Protein AF-A0A098T983-F1 (afdb_monomer_lite)

Secondary structure (DSSP, 8-state):
--EEEEEEEEEEEEPTT-SSEEEEEEEEEEEETTEEEEEES-S---SEEEEEETTTTEEEEEEEEEEETTEEEEEESSPPPHHHHHHHHT-SSTTTTTS---GGGGT-TTT-

Structure (mmCIF, N/CA/C/O backbone):
data_AF-A0A098T983-F1
#
_entry.id   AF-A0A098T983-F1
#
loop_
_atom_site.group_PDB
_atom_site.id
_atom_site.type_symbol
_atom_site.label_atom_id
_atom_site.label_alt_id
_atom_site.label_comp_id
_atom_site.label_asym_id
_atom_site.label_entity_id
_atom_site.label_seq_id
_atom_site.pdbx_PDB_ins_code
_atom_site.Cartn_x
_atom_site.Cartn_y
_atom_site.Cartn_z
_atom_site.occupancy
_atom_site.B_iso_or_equiv
_atom_site.auth_seq_id
_atom_site.auth_comp_id
_atom_site.auth_asym_id
_atom_site.auth_atom_id
_atom_site.pdbx_PDB_model_num
ATOM 1 N N . MET A 1 1 ? 14.104 6.917 0.034 1.00 88.81 1 MET A N 1
ATOM 2 C CA . MET A 1 1 ? 13.624 8.158 -0.644 1.00 88.81 1 MET A CA 1
ATOM 3 C C . MET A 1 1 ? 12.140 7.986 -0.931 1.00 88.81 1 MET A C 1
ATOM 5 O O . MET A 1 1 ? 11.737 6.865 -1.208 1.00 88.81 1 MET A O 1
ATOM 9 N N . ARG A 1 2 ? 11.309 9.031 -0.846 1.00 95.69 2 ARG A N 1
ATOM 10 C CA . ARG A 1 2 ? 9.879 8.908 -1.186 1.00 95.69 2 ARG A CA 1
ATOM 11 C C . ARG A 1 2 ? 9.636 9.140 -2.672 1.00 95.69 2 ARG A C 1
ATOM 13 O O . ARG A 1 2 ? 10.263 10.013 -3.265 1.00 95.69 2 ARG A O 1
ATOM 20 N N . ARG A 1 3 ? 8.751 8.337 -3.259 1.00 97.81 3 ARG A N 1
ATOM 21 C CA . ARG A 1 3 ? 8.385 8.367 -4.678 1.00 97.81 3 ARG A CA 1
ATOM 22 C C . ARG A 1 3 ? 6.874 8.507 -4.778 1.00 97.81 3 ARG A C 1
ATOM 24 O O . ARG A 1 3 ? 6.152 7.711 -4.182 1.00 97.81 3 ARG A O 1
ATOM 31 N N . SER A 1 4 ? 6.412 9.530 -5.491 1.00 97.62 4 SER A N 1
ATOM 32 C CA . SER A 1 4 ? 4.982 9.717 -5.735 1.00 97.62 4 SER A CA 1
ATOM 33 C C . SER A 1 4 ? 4.468 8.616 -6.657 1.00 97.62 4 SER A C 1
ATOM 35 O O . SER A 1 4 ? 5.173 8.196 -7.572 1.00 97.62 4 SER A O 1
ATOM 37 N N . CYS A 1 5 ? 3.258 8.140 -6.393 1.00 96.81 5 CYS A N 1
ATOM 38 C CA . CYS A 1 5 ? 2.596 7.135 -7.207 1.00 96.81 5 CYS A CA 1
ATOM 39 C C . CYS A 1 5 ? 1.078 7.260 -7.071 1.00 96.81 5 CYS A C 1
ATOM 41 O O . CYS A 1 5 ? 0.560 8.039 -6.270 1.00 96.81 5 CYS A O 1
ATOM 43 N N . ASN A 1 6 ? 0.360 6.504 -7.890 1.00 96.88 6 ASN A N 1
ATOM 44 C CA . ASN A 1 6 ? -1.084 6.405 -7.815 1.00 96.88 6 ASN A CA 1
ATOM 45 C C . ASN A 1 6 ? -1.494 4.959 -8.090 1.00 96.88 6 ASN A C 1
ATOM 47 O O . ASN A 1 6 ? -1.827 4.605 -9.219 1.00 96.88 6 ASN A O 1
ATOM 51 N N . VAL A 1 7 ? -1.427 4.135 -7.050 1.00 96.88 7 VAL A N 1
ATOM 52 C CA . VAL A 1 7 ? -1.670 2.694 -7.144 1.00 96.88 7 VAL A CA 1
ATOM 53 C C . VAL A 1 7 ? -2.636 2.272 -6.048 1.00 96.88 7 VAL A C 1
ATOM 55 O O . VAL A 1 7 ? -2.584 2.781 -4.925 1.00 96.88 7 VAL A O 1
ATOM 58 N N . LEU A 1 8 ? -3.537 1.356 -6.379 1.00 97.12 8 LEU A N 1
ATOM 59 C CA . LEU A 1 8 ? -4.435 0.721 -5.433 1.00 97.12 8 LEU A CA 1
ATOM 60 C C . LEU A 1 8 ? -3.808 -0.561 -4.902 1.00 97.12 8 LEU A C 1
ATOM 62 O O . LEU A 1 8 ? -3.219 -1.343 -5.643 1.00 97.12 8 LEU A O 1
ATOM 66 N N . VAL A 1 9 ? -3.981 -0.790 -3.606 1.00 97.06 9 VAL A N 1
ATOM 67 C CA . VAL A 1 9 ? -3.583 -2.039 -2.957 1.00 97.06 9 VAL A CA 1
ATOM 68 C C . VAL A 1 9 ? -4.719 -2.584 -2.115 1.00 97.06 9 VAL A C 1
ATOM 70 O O . VAL A 1 9 ? -5.492 -1.819 -1.527 1.00 97.06 9 VAL A O 1
ATOM 73 N N . HIS A 1 10 ? -4.804 -3.908 -2.019 1.00 96.31 10 HIS A N 1
ATOM 74 C CA . HIS A 1 10 ? -5.672 -4.540 -1.042 1.00 96.31 10 HIS A CA 1
ATOM 75 C C . HIS A 1 10 ? -5.044 -4.472 0.344 1.00 96.31 10 HIS A C 1
ATOM 77 O O . HIS A 1 10 ? -3.832 -4.598 0.506 1.00 96.31 10 HIS A O 1
ATOM 83 N N . VAL A 1 11 ? -5.883 -4.291 1.359 1.00 96.25 11 VAL A N 1
ATOM 84 C CA . VAL A 1 11 ? -5.477 -4.456 2.753 1.00 96.25 11 VAL A CA 1
ATOM 85 C C . VAL A 1 11 ? -6.343 -5.486 3.443 1.00 96.25 11 VAL A C 1
ATOM 87 O O . VAL A 1 11 ? -7.555 -5.519 3.236 1.00 96.25 11 VAL A O 1
ATOM 90 N N . LEU A 1 12 ? -5.704 -6.301 4.273 1.00 95.38 12 LEU A N 1
ATOM 91 C CA . LEU A 1 12 ? -6.309 -7.373 5.046 1.00 95.38 12 LEU A CA 1
ATOM 92 C C . LEU A 1 12 ? -6.142 -7.077 6.528 1.00 95.38 12 LEU A C 1
ATOM 94 O O . LEU A 1 12 ? -5.046 -6.763 7.000 1.00 95.38 12 LEU A O 1
ATOM 98 N N . PHE A 1 13 ? -7.234 -7.184 7.270 1.00 93.88 13 PHE A N 1
ATOM 99 C CA . PHE A 1 13 ? -7.238 -6.927 8.701 1.00 93.88 13 PHE A CA 1
ATOM 100 C C . PHE A 1 13 ? -8.360 -7.680 9.404 1.00 93.88 13 PHE A C 1
ATOM 102 O O . PHE A 1 13 ? -9.361 -8.068 8.806 1.00 93.88 13 PHE A O 1
ATOM 109 N N . THR A 1 14 ? -8.207 -7.871 10.707 1.00 88.50 14 THR A N 1
ATOM 110 C CA . THR A 1 14 ? -9.257 -8.423 11.565 1.00 88.50 14 THR A CA 1
ATOM 111 C C . THR A 1 14 ? -9.929 -7.300 12.337 1.00 88.50 14 THR A C 1
ATOM 113 O O . THR A 1 14 ? -9.248 -6.472 12.943 1.00 88.50 14 THR A O 1
ATOM 116 N N . LEU A 1 15 ? -11.258 -7.298 12.371 1.00 83.69 15 LEU A N 1
ATOM 117 C CA . LEU A 1 15 ? -12.020 -6.413 13.247 1.00 83.69 15 LEU A CA 1
ATOM 118 C C . LEU A 1 15 ? -12.263 -7.103 14.593 1.00 83.69 15 LEU A C 1
ATOM 120 O O . LEU A 1 15 ? -12.509 -8.309 14.658 1.00 83.69 15 LEU A O 1
ATOM 124 N N . LYS A 1 16 ? -12.189 -6.342 15.690 1.00 76.81 16 LYS A N 1
ATOM 125 C CA . LYS A 1 16 ? -12.400 -6.882 17.040 1.00 76.81 16 LYS A CA 1
ATOM 126 C C . LYS A 1 16 ? -13.784 -7.536 17.129 1.00 76.81 16 LYS A C 1
ATOM 128 O O . LYS A 1 16 ? -14.790 -6.894 16.857 1.00 76.81 16 LYS A O 1
ATOM 133 N N . GLY A 1 17 ? -13.824 -8.806 17.532 1.00 74.44 17 GLY A N 1
ATOM 134 C CA . GLY A 1 17 ? -15.070 -9.571 17.662 1.00 74.44 17 GLY A CA 1
ATOM 135 C C . GLY A 1 17 ? -15.575 -10.220 16.368 1.00 74.44 17 GLY A C 1
ATOM 136 O O . GLY A 1 17 ? -16.567 -10.942 16.416 1.00 74.44 17 GLY A O 1
ATOM 137 N N . VAL A 1 18 ? -14.886 -10.035 15.236 1.00 73.81 18 VAL A N 1
ATOM 138 C CA . VAL A 1 18 ? -15.201 -10.691 13.959 1.00 73.81 18 VAL A CA 1
ATOM 139 C C . VAL A 1 18 ? -14.206 -11.830 13.725 1.00 73.81 18 VAL A C 1
ATOM 141 O O . VAL A 1 18 ? -12.997 -11.627 13.763 1.00 73.81 18 VAL A O 1
ATOM 144 N N . ARG A 1 19 ? -14.706 -13.051 13.489 1.00 71.69 19 ARG A N 1
ATOM 145 C CA . ARG A 1 19 ? -13.867 -14.242 13.222 1.00 71.69 19 ARG A CA 1
ATOM 146 C C . ARG A 1 19 ? -13.322 -14.318 11.788 1.00 71.69 19 ARG A C 1
ATOM 148 O O . ARG A 1 19 ? -12.584 -15.243 11.474 1.00 71.69 19 ARG A O 1
ATOM 155 N N . GLN A 1 20 ? -13.703 -13.383 10.923 1.00 81.56 20 GLN A N 1
ATOM 156 C CA . GLN A 1 20 ? -13.338 -13.352 9.508 1.00 81.56 20 GLN A CA 1
ATOM 157 C C . GLN A 1 20 ? -12.347 -12.224 9.211 1.00 81.56 20 GLN A C 1
ATOM 159 O O . GLN A 1 20 ? -12.397 -11.153 9.823 1.00 81.56 20 GLN A O 1
ATOM 164 N N . VAL A 1 21 ? -11.465 -12.470 8.242 1.00 86.69 21 VAL A N 1
ATOM 165 C CA . VAL A 1 21 ? -10.582 -11.446 7.678 1.00 86.69 21 VAL A CA 1
ATOM 166 C C . VAL A 1 21 ? -11.433 -10.486 6.853 1.00 86.69 21 VAL A C 1
ATOM 168 O O . VAL A 1 21 ? -12.197 -10.899 5.985 1.00 86.69 21 VAL A O 1
ATOM 171 N N . SER A 1 22 ? -11.323 -9.199 7.160 1.00 91.81 22 SER A N 1
ATOM 172 C CA . SER A 1 22 ? -11.912 -8.117 6.380 1.00 91.81 22 SER A CA 1
ATOM 173 C C . SER A 1 22 ? -10.912 -7.612 5.350 1.00 91.81 22 SER A C 1
ATOM 175 O O . SER A 1 22 ? -9.707 -7.585 5.606 1.00 91.81 22 SER A O 1
ATOM 177 N N . GLN A 1 23 ? -11.434 -7.168 4.208 1.00 92.56 23 GLN A N 1
ATOM 178 C CA . GLN A 1 23 ? -10.648 -6.591 3.124 1.00 92.56 23 GLN A CA 1
ATOM 179 C C . GLN A 1 23 ? -11.117 -5.170 2.804 1.00 92.56 23 GLN A C 1
ATOM 181 O O . GLN A 1 23 ? -12.309 -4.852 2.861 1.00 92.56 23 GLN A O 1
ATOM 186 N N . ALA A 1 24 ? -10.167 -4.306 2.463 1.00 94.19 24 ALA A N 1
ATOM 187 C CA . ALA A 1 24 ? -10.420 -2.980 1.913 1.00 94.19 24 ALA A CA 1
ATOM 188 C C . ALA A 1 24 ? -9.411 -2.658 0.804 1.00 94.19 24 ALA A C 1
ATOM 190 O O . ALA A 1 24 ? -8.541 -3.471 0.484 1.00 94.19 24 ALA A O 1
ATOM 191 N N . GLN A 1 25 ? -9.534 -1.469 0.221 1.00 95.69 25 GLN A N 1
ATOM 192 C CA . GLN A 1 25 ? -8.551 -0.915 -0.702 1.00 95.69 25 GLN A CA 1
ATOM 193 C C . GLN A 1 25 ? -8.000 0.396 -0.153 1.00 95.69 25 GLN A C 1
ATOM 195 O O . GLN A 1 25 ? -8.742 1.203 0.413 1.00 95.69 25 GLN A O 1
ATOM 200 N N . LEU A 1 26 ? -6.702 0.597 -0.352 1.00 97.31 26 LEU A N 1
ATOM 201 C CA . LEU A 1 26 ? -6.018 1.861 -0.118 1.00 97.31 26 LEU A CA 1
ATOM 202 C C . LEU A 1 26 ? -5.523 2.424 -1.444 1.00 97.31 26 LEU A C 1
ATOM 204 O O . LEU A 1 26 ? -4.990 1.681 -2.267 1.00 97.31 26 LEU A O 1
ATOM 208 N N . ARG A 1 27 ? -5.641 3.741 -1.618 1.00 97.69 27 ARG A N 1
ATOM 209 C CA . ARG A 1 27 ? -5.007 4.472 -2.718 1.00 97.69 27 ARG A CA 1
ATOM 210 C C . ARG A 1 27 ? -3.702 5.070 -2.230 1.00 97.69 27 ARG A C 1
ATOM 212 O O . ARG A 1 27 ? -3.716 6.002 -1.431 1.00 97.69 27 ARG A O 1
ATOM 219 N N . VAL A 1 28 ? -2.586 4.532 -2.701 1.00 98.12 28 VAL A N 1
ATOM 220 C CA . VAL A 1 28 ? -1.244 4.983 -2.333 1.00 98.12 28 VAL A CA 1
ATOM 221 C C . VAL A 1 28 ? -0.907 6.257 -3.105 1.00 98.12 28 VAL A C 1
ATOM 223 O O . VAL A 1 28 ? -1.111 6.322 -4.315 1.00 98.12 28 VAL A O 1
ATOM 226 N N . LEU A 1 29 ? -0.435 7.274 -2.383 1.00 97.75 29 LEU A N 1
ATOM 227 C CA . LEU A 1 29 ? -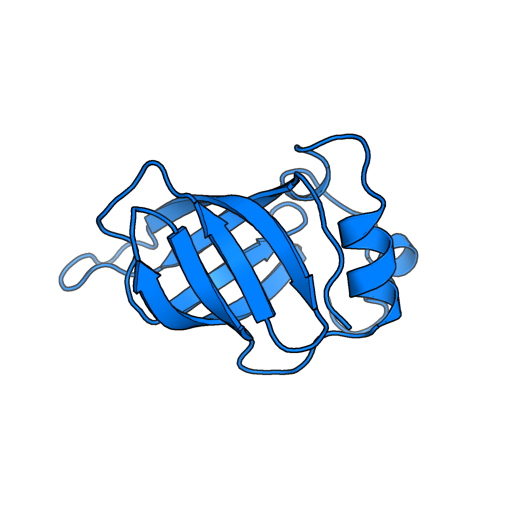0.069 8.597 -2.904 1.00 97.75 29 LEU A CA 1
ATOM 228 C C . LEU A 1 29 ? 1.448 8.738 -3.076 1.00 97.75 29 LEU A C 1
ATOM 230 O O . LEU A 1 29 ? 1.944 9.362 -4.017 1.00 97.75 29 LEU A O 1
ATOM 234 N N . ASP A 1 30 ? 2.194 8.152 -2.143 1.00 97.94 30 ASP A N 1
ATOM 235 C CA . ASP A 1 30 ? 3.639 8.028 -2.214 1.00 97.94 30 ASP A CA 1
ATOM 236 C C . ASP A 1 30 ? 4.121 6.832 -1.392 1.00 97.94 30 ASP A C 1
ATOM 238 O O . ASP A 1 30 ? 3.448 6.384 -0.458 1.00 97.94 30 ASP A O 1
ATOM 242 N N . ILE A 1 31 ? 5.288 6.312 -1.763 1.00 98.50 31 ILE A N 1
ATOM 243 C CA . ILE A 1 31 ? 5.887 5.130 -1.156 1.00 98.50 31 ILE A CA 1
ATOM 244 C C . ILE A 1 31 ? 7.406 5.289 -1.001 1.00 98.50 31 ILE A C 1
ATOM 246 O O . ILE A 1 31 ? 8.080 5.999 -1.752 1.00 98.50 31 ILE A O 1
ATOM 250 N N . SER A 1 32 ? 7.952 4.616 0.004 1.00 98.50 32 SER A N 1
ATOM 251 C CA . SER A 1 32 ? 9.377 4.480 0.295 1.00 98.50 32 SER A CA 1
ATOM 252 C C . SER A 1 32 ? 9.674 3.079 0.816 1.00 98.50 32 SER A C 1
ATOM 254 O O . SER A 1 32 ? 8.765 2.301 1.084 1.00 98.50 32 SER A O 1
ATOM 256 N N . GLU A 1 33 ? 10.948 2.779 1.022 1.00 98.12 33 GLU A N 1
ATOM 257 C CA . GLU A 1 33 ? 11.416 1.502 1.558 1.00 98.12 33 GLU A CA 1
ATOM 258 C C . GLU A 1 33 ? 10.838 1.197 2.954 1.00 98.12 33 GLU A C 1
ATOM 260 O O . GLU A 1 33 ? 10.615 0.037 3.281 1.00 98.12 33 GLU A O 1
ATOM 265 N N . SER A 1 34 ? 10.521 2.214 3.761 1.00 98.19 34 SER A N 1
ATOM 266 C CA . SER A 1 34 ? 10.039 2.048 5.139 1.00 98.19 34 SER A CA 1
ATOM 267 C C . SER A 1 34 ? 8.535 2.262 5.326 1.00 98.19 34 SER A C 1
ATOM 269 O O . SER A 1 34 ? 8.021 2.051 6.427 1.00 98.19 34 SER A O 1
ATOM 271 N N . GLY A 1 35 ? 7.800 2.683 4.295 1.00 98.25 35 GLY A N 1
ATOM 272 C CA . GLY A 1 35 ? 6.373 2.965 4.431 1.00 98.25 35 GLY A CA 1
ATOM 273 C C . GLY A 1 35 ? 5.771 3.770 3.289 1.00 98.25 35 GLY A C 1
ATOM 274 O O . GLY A 1 35 ? 6.433 4.053 2.289 1.00 98.25 35 GLY A O 1
ATOM 275 N N . LEU A 1 36 ? 4.515 4.178 3.468 1.00 98.44 36 LEU A N 1
ATOM 276 C CA . LEU A 1 36 ? 3.718 4.873 2.458 1.00 98.44 36 LEU A CA 1
ATOM 277 C C . LEU A 1 36 ? 2.766 5.919 3.051 1.00 98.44 36 LEU A C 1
ATOM 279 O O . LEU A 1 36 ? 2.524 5.953 4.261 1.00 98.44 36 LEU A O 1
ATOM 283 N N . MET A 1 37 ? 2.212 6.767 2.188 1.00 98.25 37 MET A N 1
ATOM 284 C CA . MET A 1 37 ? 0.999 7.540 2.467 1.00 98.25 37 MET A CA 1
ATOM 285 C C . MET A 1 37 ? -0.132 7.067 1.566 1.00 98.25 37 MET A C 1
ATOM 287 O O . MET A 1 37 ? 0.068 6.868 0.368 1.00 98.25 37 MET A O 1
ATOM 291 N N . ALA A 1 38 ? -1.322 6.902 2.135 1.00 98.12 38 ALA A N 1
ATOM 292 C CA . ALA A 1 38 ? -2.489 6.457 1.388 1.00 98.12 38 ALA A CA 1
ATOM 293 C C . ALA A 1 38 ? -3.785 7.091 1.884 1.00 98.12 38 ALA A C 1
ATOM 295 O O . ALA A 1 38 ? -3.883 7.520 3.029 1.00 98.12 38 ALA A O 1
ATOM 296 N N . THR A 1 39 ? -4.804 7.088 1.035 1.00 97.50 39 THR A N 1
ATOM 297 C CA . THR A 1 39 ? -6.184 7.391 1.420 1.00 97.50 39 THR A CA 1
ATOM 298 C C . THR A 1 39 ? -7.042 6.133 1.379 1.00 97.50 39 THR A C 1
ATOM 300 O O . THR A 1 39 ? -6.718 5.146 0.713 1.00 97.50 39 THR A O 1
ATOM 303 N N . SER A 1 40 ? -8.147 6.168 2.119 1.00 94.31 40 SER A N 1
ATOM 304 C CA . SER A 1 40 ? -9.120 5.083 2.205 1.00 94.31 40 SER A CA 1
ATOM 305 C C . SER A 1 40 ? -10.533 5.644 2.133 1.00 94.31 40 SER A C 1
ATOM 307 O O . SER A 1 40 ? -10.819 6.681 2.727 1.00 94.31 40 SER A O 1
ATOM 309 N N . HIS A 1 41 ? -11.438 4.917 1.479 1.00 90.19 41 HIS A N 1
ATOM 310 C CA . HIS A 1 41 ? -12.879 5.170 1.594 1.00 90.19 41 HIS A CA 1
ATOM 311 C C . HIS A 1 41 ? -13.474 4.605 2.892 1.00 90.19 41 HIS A C 1
ATOM 313 O O . HIS A 1 41 ? -14.536 5.039 3.330 1.00 90.19 41 HIS A O 1
ATOM 319 N N . ARG A 1 42 ? -12.795 3.637 3.513 1.00 89.56 42 ARG A N 1
ATOM 320 C CA . ARG A 1 42 ? -13.184 3.026 4.786 1.00 89.56 42 ARG A CA 1
ATOM 321 C C . ARG A 1 42 ? -12.488 3.714 5.954 1.00 89.56 42 ARG A C 1
ATOM 323 O O . ARG A 1 42 ? -11.261 3.820 5.964 1.00 89.56 42 ARG A O 1
ATOM 330 N N . SER A 1 43 ? -13.268 4.130 6.948 1.00 86.19 43 SER A N 1
ATOM 331 C CA . SER A 1 43 ? -12.785 4.762 8.182 1.00 86.19 43 SER A CA 1
ATOM 332 C C . SER A 1 43 ? -12.437 3.764 9.290 1.00 86.19 43 SER A C 1
ATOM 334 O O . SER A 1 43 ? -11.814 4.142 10.276 1.00 86.19 43 SER A O 1
ATOM 336 N N . ASP A 1 44 ? -12.809 2.494 9.130 1.00 89.38 44 ASP A N 1
ATOM 337 C CA . ASP A 1 44 ? -12.658 1.437 10.133 1.00 89.38 44 ASP A CA 1
ATOM 338 C C . ASP A 1 44 ? -11.380 0.598 9.962 1.00 89.38 44 ASP A C 1
ATOM 340 O O . ASP A 1 44 ? -11.250 -0.466 10.567 1.00 89.38 44 ASP A O 1
ATOM 344 N N . ILE A 1 45 ? -10.422 1.071 9.156 1.00 92.44 45 ILE A N 1
ATOM 345 C CA . ILE A 1 45 ? -9.127 0.402 8.995 1.00 92.44 45 ILE A CA 1
ATOM 346 C C . ILE A 1 45 ? -8.328 0.520 10.306 1.00 92.44 45 ILE A C 1
ATOM 348 O O . ILE A 1 45 ? -8.011 1.641 10.735 1.00 92.44 45 ILE A O 1
ATOM 352 N N . PRO A 1 46 ? -7.968 -0.613 10.938 1.00 93.94 46 PRO A N 1
ATOM 353 C CA . PRO A 1 46 ? -7.251 -0.614 12.205 1.00 93.94 46 PRO A CA 1
ATOM 354 C C . PRO A 1 46 ? -5.810 -0.118 12.054 1.00 93.94 46 PRO A C 1
ATOM 356 O O . PRO A 1 46 ? -5.287 0.041 10.954 1.00 93.94 46 PRO A O 1
ATOM 359 N N . ASP A 1 47 ? -5.146 0.106 13.186 1.00 95.38 47 ASP A N 1
ATOM 360 C CA . ASP A 1 47 ? -3.748 0.557 13.216 1.00 95.38 47 ASP A CA 1
ATOM 361 C C . ASP A 1 47 ? -2.778 -0.477 12.651 1.00 95.38 47 ASP A C 1
ATOM 363 O O . ASP A 1 47 ? -1.729 -0.102 12.144 1.00 95.38 47 ASP A O 1
ATOM 367 N N . HIS A 1 48 ? -3.122 -1.762 12.705 1.00 96.00 48 HIS A N 1
ATOM 368 C CA . HIS A 1 48 ? -2.294 -2.852 12.205 1.00 96.00 48 HIS A CA 1
ATOM 369 C C . HIS A 1 48 ? -3.053 -3.648 11.151 1.00 96.00 48 HIS A C 1
ATOM 371 O O . HIS A 1 48 ? -4.162 -4.121 11.400 1.00 96.00 48 HIS A O 1
ATOM 377 N N . PHE A 1 49 ? -2.441 -3.808 9.984 1.00 96.81 49 PHE A N 1
ATOM 378 C CA . PHE A 1 49 ? -3.008 -4.541 8.857 1.00 96.81 49 PHE A CA 1
ATOM 379 C C . PHE A 1 49 ? -1.894 -5.081 7.960 1.00 96.81 49 PHE A C 1
ATOM 381 O O . PHE A 1 49 ? -0.725 -4.718 8.107 1.00 96.81 49 PHE A O 1
ATOM 388 N N . PHE A 1 50 ? -2.262 -5.935 7.013 1.00 97.44 50 PHE A N 1
ATOM 389 C CA . PHE A 1 50 ? -1.382 -6.353 5.930 1.00 97.44 50 PHE A CA 1
ATOM 390 C C . PHE A 1 50 ? -1.794 -5.659 4.643 1.00 97.44 50 PHE A C 1
ATOM 392 O O . PHE A 1 50 ? -2.981 -5.600 4.340 1.00 97.44 50 PHE A O 1
ATOM 399 N N . ILE A 1 51 ? -0.833 -5.157 3.877 1.00 97.31 51 ILE A N 1
ATOM 400 C CA . ILE A 1 51 ? -1.049 -4.893 2.453 1.00 97.31 51 ILE A CA 1
ATOM 401 C C . ILE A 1 51 ? -0.891 -6.226 1.729 1.00 97.31 51 ILE A C 1
ATOM 403 O O . ILE A 1 51 ? 0.076 -6.935 1.987 1.00 97.31 51 ILE A O 1
ATOM 407 N N . SER A 1 52 ? -1.837 -6.552 0.856 1.00 95.31 52 SER A N 1
ATOM 408 C CA . SER A 1 52 ? -1.844 -7.751 0.023 1.00 95.31 52 SER A CA 1
ATOM 409 C C . SER A 1 52 ? -1.674 -7.343 -1.435 1.00 95.31 52 SER A C 1
ATOM 411 O O . SER A 1 52 ? -2.394 -6.469 -1.923 1.00 95.31 52 SER A O 1
ATOM 413 N N . ILE A 1 53 ? -0.713 -7.964 -2.107 1.00 93.44 53 ILE A N 1
ATOM 414 C CA . ILE A 1 53 ? -0.337 -7.703 -3.497 1.00 93.44 53 ILE A CA 1
ATOM 415 C C . ILE A 1 53 ? -0.428 -9.012 -4.270 1.00 93.44 53 ILE A C 1
ATOM 417 O O . ILE A 1 53 ? -0.102 -10.068 -3.720 1.00 93.44 53 ILE A O 1
ATOM 421 N N . GLY A 1 54 ? -0.803 -8.939 -5.547 1.00 89.12 54 GLY A N 1
ATOM 422 C CA . GLY A 1 54 ? -0.645 -10.085 -6.428 1.00 89.12 54 GLY A CA 1
ATOM 423 C C . GLY A 1 54 ? -1.711 -11.147 -6.246 1.00 89.12 54 GLY A C 1
ATOM 424 O O . GLY A 1 54 ? -1.350 -12.310 -6.218 1.00 89.12 54 GLY A O 1
ATOM 425 N N . ASP A 1 55 ? -2.966 -10.788 -5.971 1.00 88.00 55 ASP A N 1
ATOM 426 C CA . ASP A 1 55 ? -3.978 -11.763 -5.529 1.00 88.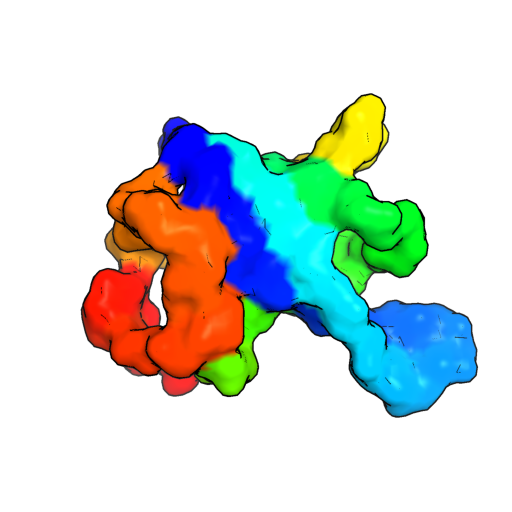00 55 ASP A CA 1
ATOM 427 C C . ASP A 1 55 ? -3.458 -12.681 -4.395 1.00 88.00 55 ASP A C 1
ATOM 429 O O . ASP A 1 55 ? -3.382 -13.902 -4.502 1.00 88.00 55 ASP A O 1
ATOM 433 N N . HIS A 1 56 ? -3.012 -12.060 -3.297 1.00 88.75 56 HIS A N 1
ATOM 434 C CA . HIS A 1 56 ? -2.469 -12.730 -2.102 1.00 88.75 56 HIS A CA 1
ATOM 435 C C . HIS A 1 56 ? -1.086 -13.393 -2.246 1.00 88.75 56 HIS A C 1
ATOM 437 O O . HIS A 1 56 ? -0.636 -14.052 -1.307 1.00 88.75 56 HIS A O 1
ATOM 443 N N . GLN A 1 57 ? -0.363 -13.173 -3.347 1.00 89.75 57 GLN A N 1
ATOM 444 C CA . GLN A 1 57 ? 1.011 -13.665 -3.521 1.00 89.75 57 GLN A CA 1
ATOM 445 C C . GLN A 1 57 ? 2.029 -13.025 -2.568 1.00 89.75 57 GLN A C 1
ATOM 447 O O . GLN A 1 57 ? 3.039 -13.646 -2.250 1.00 89.75 57 GLN A O 1
ATOM 452 N N . TYR A 1 58 ? 1.807 -11.786 -2.119 1.00 93.00 58 TYR A N 1
ATOM 453 C CA . TYR A 1 58 ? 2.750 -11.104 -1.234 1.00 93.00 58 TYR A CA 1
ATOM 454 C C . TYR A 1 58 ? 2.055 -10.237 -0.187 1.00 93.00 58 TYR A C 1
ATOM 456 O O . TYR A 1 58 ? 1.141 -9.471 -0.499 1.00 93.00 58 TYR A O 1
ATOM 464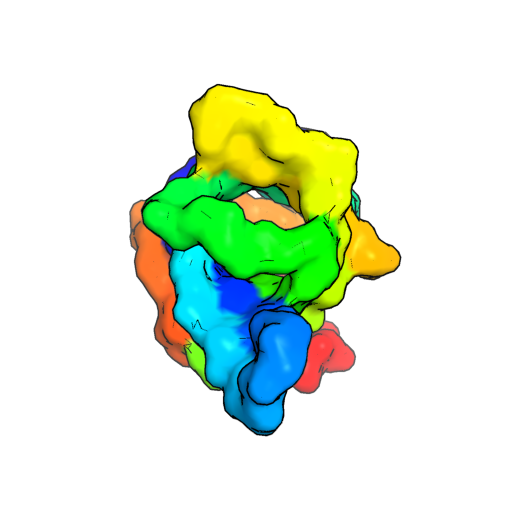 N N . HIS A 1 59 ? 2.522 -10.331 1.063 1.00 95.19 59 HIS A N 1
ATOM 465 C CA . HIS A 1 59 ? 1.941 -9.623 2.201 1.00 95.19 59 HIS A CA 1
ATOM 466 C C . HIS A 1 59 ? 2.973 -8.761 2.927 1.00 95.19 59 HIS A C 1
ATOM 468 O O . HIS A 1 59 ? 4.005 -9.249 3.389 1.00 95.19 59 HIS A O 1
ATOM 474 N N . ILE A 1 60 ? 2.651 -7.482 3.116 1.00 97.19 60 ILE A N 1
ATOM 475 C CA . ILE A 1 60 ? 3.494 -6.524 3.837 1.00 97.19 60 ILE A CA 1
ATOM 476 C C . ILE A 1 60 ? 2.808 -6.156 5.146 1.00 97.19 60 ILE A C 1
ATOM 478 O O . ILE A 1 60 ? 1.746 -5.532 5.154 1.00 97.19 60 ILE A O 1
ATOM 482 N N . GLY A 1 61 ? 3.426 -6.519 6.270 1.00 97.88 61 GLY A N 1
ATOM 483 C CA . GLY A 1 61 ? 2.963 -6.092 7.589 1.00 97.88 61 GLY A CA 1
ATOM 484 C C . GLY A 1 61 ? 3.102 -4.580 7.747 1.00 97.88 61 GLY A C 1
ATOM 485 O O . GLY A 1 61 ? 4.181 -4.029 7.517 1.00 97.88 61 GLY A O 1
ATOM 486 N N . CYS A 1 62 ? 2.026 -3.919 8.164 1.00 98.38 62 CYS A N 1
ATOM 487 C CA . CYS A 1 62 ? 1.933 -2.467 8.236 1.00 98.38 62 CYS A CA 1
ATOM 488 C C . CYS A 1 62 ? 1.423 -1.987 9.598 1.00 98.38 62 CYS A C 1
ATOM 490 O O . CYS A 1 62 ? 0.640 -2.661 10.272 1.00 98.38 62 CYS A O 1
ATOM 492 N N . ALA A 1 63 ? 1.851 -0.784 9.980 1.00 98.12 63 ALA A N 1
ATOM 493 C CA . ALA A 1 63 ? 1.320 -0.050 11.118 1.00 98.12 63 ALA A CA 1
ATOM 494 C C . ALA A 1 63 ? 1.024 1.406 10.732 1.00 98.12 63 ALA A C 1
ATOM 496 O O . ALA A 1 63 ? 1.891 2.090 10.183 1.00 98.12 63 ALA A O 1
ATOM 497 N N . VAL A 1 64 ? -0.171 1.900 11.045 1.00 97.69 64 VAL A N 1
ATOM 498 C CA . VAL A 1 64 ? -0.498 3.324 10.950 1.00 97.69 64 VAL A CA 1
ATOM 499 C C . VAL A 1 64 ? 0.235 4.062 12.063 1.00 97.69 64 VAL A C 1
ATOM 501 O O . VAL A 1 64 ? 0.105 3.719 13.234 1.00 97.69 64 VAL A O 1
ATOM 504 N N . VAL A 1 65 ? 1.010 5.078 11.695 1.00 97.81 65 VAL A N 1
ATOM 505 C CA . VAL A 1 65 ? 1.752 5.923 12.645 1.00 97.81 65 VAL A CA 1
ATOM 506 C C . VAL A 1 65 ? 1.120 7.300 12.814 1.00 97.81 65 VAL A C 1
ATOM 508 O O . VAL A 1 65 ? 1.343 7.955 13.827 1.00 97.81 65 VAL A O 1
ATOM 511 N N . HIS A 1 66 ? 0.323 7.741 11.839 1.00 96.81 66 HIS A N 1
ATOM 512 C CA . HIS A 1 66 ? -0.390 9.011 11.896 1.00 96.81 66 HIS A CA 1
ATOM 513 C C . HIS A 1 66 ? -1.623 8.993 10.982 1.00 96.81 66 HIS A C 1
ATOM 515 O O . HIS A 1 66 ? -1.618 8.331 9.940 1.00 96.81 66 HIS A O 1
ATOM 521 N N . ARG A 1 67 ? -2.675 9.720 11.373 1.00 95.56 67 ARG A N 1
ATOM 522 C CA . ARG A 1 67 ? -3.880 9.951 10.566 1.00 95.56 67 ARG A CA 1
ATOM 523 C C . ARG A 1 67 ? -4.206 11.434 10.581 1.00 95.56 67 ARG A C 1
ATOM 525 O O . ARG A 1 67 ? -4.428 11.988 11.653 1.00 95.56 67 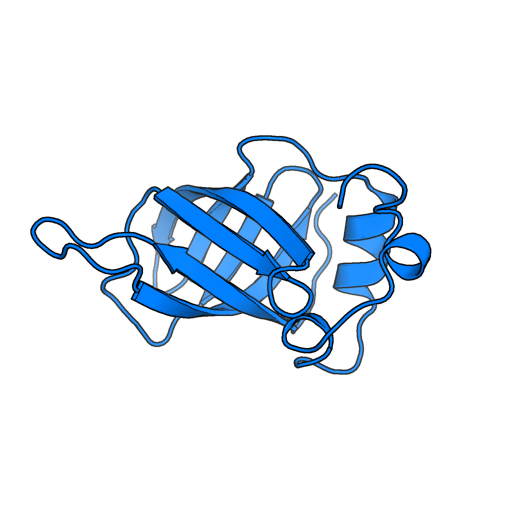ARG A O 1
ATOM 532 N N . GLU A 1 68 ? -4.290 12.039 9.407 1.00 93.31 68 GLU A N 1
ATOM 533 C CA . GLU A 1 68 ? -4.615 13.457 9.269 1.00 93.31 68 GLU A CA 1
ATOM 534 C C . GLU A 1 68 ? -5.421 13.680 7.990 1.00 93.31 68 GLU A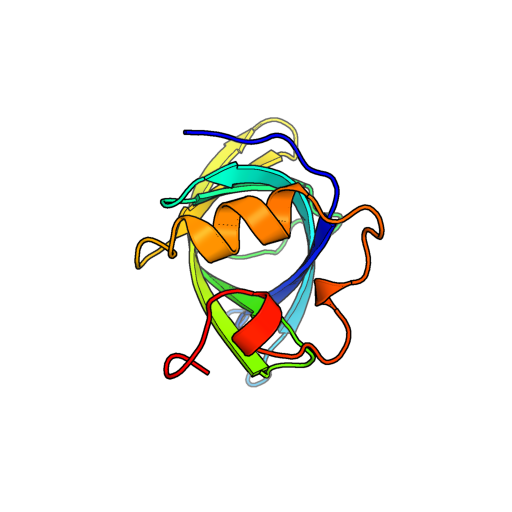 C 1
ATOM 536 O O . GLU A 1 68 ? -5.051 13.186 6.930 1.00 93.31 68 GLU A O 1
ATOM 541 N N . ASN A 1 69 ? -6.544 14.400 8.083 1.00 90.31 69 ASN A N 1
ATOM 542 C CA . ASN A 1 69 ? -7.356 14.814 6.928 1.00 90.31 69 ASN A CA 1
ATOM 543 C C . ASN A 1 69 ? -7.715 13.676 5.942 1.00 90.31 69 ASN A C 1
ATOM 545 O O . ASN A 1 69 ? -7.734 13.871 4.730 1.00 90.31 69 ASN A O 1
ATOM 549 N N . GLY A 1 70 ? -7.987 12.469 6.455 1.00 89.81 70 GLY A N 1
ATOM 550 C CA . GLY A 1 70 ? -8.315 11.292 5.634 1.00 89.81 70 GLY A CA 1
ATOM 551 C C . GLY A 1 70 ? -7.108 10.592 4.993 1.00 89.81 70 GLY A C 1
ATOM 552 O O . GLY A 1 70 ? -7.284 9.617 4.261 1.00 89.81 70 GLY A O 1
ATOM 553 N N . VAL A 1 71 ? -5.892 11.052 5.290 1.00 96.56 71 VAL A N 1
ATOM 554 C CA . VAL A 1 71 ? -4.630 10.446 4.866 1.00 96.56 71 VAL A CA 1
ATOM 555 C C . VAL A 1 71 ? -4.056 9.594 5.995 1.00 96.56 71 VAL A C 1
ATOM 557 O O . VAL A 1 71 ? -3.965 10.011 7.152 1.00 96.56 71 VAL A O 1
ATOM 560 N N . LEU A 1 72 ? -3.662 8.375 5.645 1.00 97.81 72 LEU A N 1
ATOM 561 C CA . LEU A 1 72 ? -2.982 7.418 6.502 1.00 97.81 72 LEU A CA 1
ATOM 562 C C . LEU A 1 72 ? -1.482 7.482 6.224 1.00 97.81 72 LEU A C 1
ATOM 564 O O . LEU A 1 72 ? -1.045 7.242 5.097 1.00 97.81 72 LEU A O 1
ATOM 568 N N . HIS A 1 73 ? -0.691 7.742 7.260 1.00 97.94 73 HIS A N 1
ATOM 569 C CA . HIS A 1 73 ? 0.753 7.551 7.223 1.00 97.94 73 HIS A CA 1
ATOM 570 C C . HIS A 1 73 ? 1.056 6.168 7.778 1.00 97.94 73 HIS A C 1
ATOM 572 O O . HIS A 1 73 ? 0.766 5.869 8.940 1.00 97.94 73 HIS A O 1
ATOM 578 N N . VAL A 1 74 ? 1.635 5.321 6.939 1.00 98.38 74 VAL A N 1
ATOM 579 C CA . VAL A 1 74 ? 1.828 3.902 7.218 1.00 98.38 74 VAL A CA 1
ATOM 580 C C . VAL A 1 74 ? 3.315 3.597 7.212 1.00 98.38 74 VAL A C 1
ATOM 582 O O . VAL A 1 74 ? 4.038 4.004 6.305 1.00 98.38 74 VAL A O 1
ATOM 585 N N . ARG A 1 75 ? 3.769 2.850 8.214 1.00 98.44 75 ARG A N 1
ATOM 586 C CA . ARG A 1 75 ? 5.114 2.288 8.291 1.00 98.44 75 ARG A CA 1
ATOM 587 C C . ARG A 1 75 ? 5.051 0.788 8.036 1.00 98.44 75 ARG A C 1
ATOM 589 O O . ARG A 1 75 ? 4.187 0.103 8.586 1.00 98.44 75 ARG A O 1
ATOM 596 N N . PHE A 1 76 ? 5.985 0.273 7.251 1.00 98.44 76 PHE A N 1
ATOM 597 C CA . PHE A 1 76 ? 6.175 -1.161 7.084 1.00 98.44 76 PHE A CA 1
ATOM 598 C C . PHE A 1 76 ? 6.904 -1.735 8.298 1.00 98.44 76 PHE A C 1
ATOM 600 O O . PHE A 1 76 ? 7.843 -1.138 8.820 1.00 98.44 76 PHE A O 1
ATOM 607 N N . ILE A 1 77 ? 6.475 -2.907 8.759 1.00 97.75 77 ILE A N 1
ATOM 608 C CA . ILE A 1 77 ? 7.131 -3.609 9.871 1.00 97.75 77 ILE A CA 1
ATOM 609 C C . ILE A 1 77 ? 8.543 -4.055 9.471 1.00 97.75 77 ILE A C 1
ATOM 611 O O . ILE A 1 77 ? 9.447 -4.069 10.304 1.00 97.75 77 ILE A O 1
ATOM 615 N N . ARG A 1 78 ? 8.736 -4.394 8.192 1.00 96.25 78 ARG A N 1
ATOM 616 C CA . ARG A 1 78 ? 10.042 -4.650 7.583 1.00 96.25 78 ARG A CA 1
ATOM 617 C C . ARG A 1 78 ? 10.215 -3.749 6.375 1.00 96.25 78 ARG A C 1
ATOM 619 O O . ARG A 1 78 ? 9.278 -3.613 5.586 1.00 96.25 78 ARG A O 1
ATOM 626 N N . GLU A 1 79 ? 11.403 -3.173 6.234 1.00 96.44 79 GLU A N 1
ATOM 627 C CA . GLU A 1 79 ? 11.736 -2.407 5.037 1.00 96.44 79 GLU A CA 1
ATOM 628 C C . GLU A 1 79 ? 11.614 -3.280 3.789 1.00 96.44 79 GLU A C 1
ATOM 630 O O . GLU A 1 79 ? 11.899 -4.479 3.811 1.00 96.44 79 GLU A O 1
ATOM 635 N N . GLN A 1 80 ? 11.143 -2.663 2.714 1.00 96.31 80 GLN A N 1
ATOM 636 C CA . GLN A 1 80 ? 10.910 -3.309 1.436 1.00 96.31 80 GLN A CA 1
ATOM 637 C C . GLN A 1 80 ? 12.080 -3.039 0.485 1.00 96.31 80 GLN A C 1
ATOM 639 O O . GLN A 1 80 ? 12.659 -1.948 0.529 1.00 96.31 80 GLN A O 1
ATOM 644 N N . PRO A 1 81 ? 12.424 -3.991 -0.402 1.00 94.88 81 PRO A N 1
ATOM 645 C CA . PRO A 1 81 ? 13.531 -3.816 -1.332 1.00 94.88 81 PRO A CA 1
ATOM 646 C C . PRO A 1 81 ? 13.363 -2.571 -2.208 1.00 94.88 81 PRO A C 1
ATOM 648 O O . PRO A 1 81 ? 12.304 -2.341 -2.788 1.00 94.88 81 PRO A O 1
ATOM 651 N N . THR A 1 82 ? 14.436 -1.801 -2.395 1.00 95.69 82 THR A N 1
ATOM 652 C CA . THR A 1 82 ? 14.427 -0.604 -3.255 1.00 95.69 82 THR A CA 1
ATOM 653 C C . THR A 1 82 ? 13.945 -0.903 -4.677 1.00 95.69 82 THR A C 1
ATOM 655 O O . THR A 1 82 ? 13.267 -0.075 -5.281 1.00 95.69 82 THR A O 1
ATOM 658 N N . VAL A 1 83 ? 14.266 -2.088 -5.209 1.00 95.12 83 VAL A N 1
ATOM 659 C CA . VAL A 1 83 ? 13.803 -2.540 -6.533 1.00 95.12 83 VAL A CA 1
ATOM 660 C C . VAL A 1 83 ? 12.278 -2.614 -6.572 1.00 95.12 83 VAL A C 1
ATOM 662 O O . VAL A 1 83 ? 11.672 -2.009 -7.453 1.00 95.12 83 VAL A O 1
ATOM 665 N N . PHE A 1 84 ? 11.663 -3.256 -5.577 1.00 95.06 84 PHE A N 1
ATOM 666 C CA . PHE A 1 84 ? 10.210 -3.324 -5.440 1.00 95.06 84 PHE A CA 1
ATOM 667 C C . PHE A 1 84 ? 9.584 -1.928 -5.360 1.00 95.06 84 PHE A C 1
ATOM 669 O O . PHE A 1 84 ? 8.645 -1.631 -6.092 1.00 95.06 84 PHE A O 1
ATOM 676 N N . ILE A 1 85 ? 10.149 -1.036 -4.541 1.00 97.25 85 ILE A N 1
ATOM 677 C CA . ILE A 1 85 ? 9.657 0.341 -4.389 1.00 97.25 85 ILE A CA 1
ATOM 678 C C . ILE A 1 85 ? 9.741 1.136 -5.696 1.00 97.25 85 ILE A C 1
ATOM 680 O O . ILE A 1 85 ? 8.830 1.901 -6.016 1.00 97.25 85 ILE A O 1
ATOM 684 N N . ASN A 1 86 ? 10.822 0.965 -6.459 1.00 96.69 86 ASN A N 1
ATOM 685 C CA . ASN A 1 86 ? 10.977 1.609 -7.760 1.00 96.69 86 ASN A CA 1
ATOM 686 C C . ASN A 1 86 ? 9.916 1.118 -8.752 1.00 96.69 86 ASN A C 1
ATOM 688 O O . ASN A 1 86 ? 9.287 1.947 -9.403 1.00 96.69 86 ASN A O 1
ATOM 692 N N . VAL A 1 87 ? 9.699 -0.201 -8.835 1.00 95.56 87 VAL A N 1
ATOM 693 C CA . VAL A 1 87 ? 8.694 -0.797 -9.729 1.00 95.56 87 VAL A CA 1
ATOM 694 C C . VAL A 1 87 ? 7.291 -0.356 -9.328 1.00 95.56 87 VAL A C 1
ATOM 696 O O . VAL A 1 87 ? 6.551 0.131 -10.175 1.00 95.56 87 VAL A O 1
ATOM 699 N N . PHE A 1 88 ? 6.950 -0.446 -8.038 1.00 96.06 88 PHE A N 1
ATOM 700 C CA . PHE A 1 88 ? 5.668 0.008 -7.493 1.00 96.06 88 PHE A CA 1
ATOM 701 C C . PHE A 1 88 ? 5.371 1.447 -7.922 1.00 96.06 88 PHE A C 1
ATOM 703 O O . PHE A 1 88 ? 4.284 1.750 -8.407 1.00 96.06 88 PHE A O 1
ATOM 710 N N . ALA A 1 89 ? 6.348 2.342 -7.759 1.00 97.12 89 ALA A N 1
ATOM 711 C CA . ALA A 1 89 ? 6.172 3.751 -8.079 1.00 97.12 89 ALA A CA 1
ATOM 712 C C . ALA A 1 89 ? 6.116 4.043 -9.587 1.00 97.12 89 ALA A C 1
ATOM 714 O O . ALA A 1 89 ? 5.598 5.089 -9.970 1.00 97.12 89 ALA A O 1
ATOM 715 N N . SER A 1 90 ? 6.630 3.149 -10.440 1.00 96.06 90 SER A N 1
ATOM 716 C CA . SER A 1 90 ? 6.606 3.319 -11.897 1.00 96.06 90 SER A CA 1
ATOM 717 C C . SER A 1 90 ? 5.385 2.696 -12.579 1.00 96.06 90 SER A C 1
ATOM 719 O O . SER A 1 90 ? 5.289 2.758 -13.804 1.00 96.06 90 SER A O 1
ATOM 721 N N . LEU A 1 91 ? 4.470 2.071 -11.829 1.00 95.56 91 LEU A N 1
ATOM 722 C CA . LEU A 1 91 ? 3.243 1.501 -12.385 1.00 95.56 91 LEU A CA 1
ATOM 723 C C . LEU A 1 91 ? 2.349 2.602 -12.966 1.00 95.56 91 LEU A C 1
ATOM 725 O O . LEU A 1 91 ? 1.954 3.539 -12.272 1.00 95.56 91 LEU A O 1
ATOM 729 N N . ALA A 1 92 ? 2.017 2.465 -14.251 1.00 93.81 92 ALA A N 1
ATOM 730 C CA . ALA A 1 92 ? 1.082 3.355 -14.934 1.00 93.81 92 ALA A CA 1
ATOM 731 C C . ALA A 1 92 ? -0.381 2.954 -14.696 1.00 93.81 92 ALA A C 1
ATOM 733 O O . ALA A 1 92 ? -1.253 3.819 -14.643 1.00 93.81 92 ALA A O 1
ATOM 734 N N . ASP A 1 93 ? -0.640 1.652 -14.555 1.00 94.31 93 ASP A N 1
ATOM 735 C CA . ASP A 1 93 ? -1.958 1.118 -14.231 1.00 94.31 93 ASP A CA 1
ATOM 736 C C . ASP A 1 93 ? -2.159 1.087 -12.702 1.00 94.31 93 ASP A C 1
ATOM 738 O O . ASP A 1 93 ? -1.434 0.365 -12.008 1.00 94.31 93 ASP A O 1
ATOM 742 N N . PRO A 1 94 ? -3.145 1.828 -12.156 1.00 94.69 94 PRO A N 1
ATOM 743 C CA . PRO A 1 94 ? -3.429 1.830 -10.727 1.00 94.69 94 PRO A CA 1
ATOM 744 C C . PRO A 1 94 ? -3.860 0.471 -10.167 1.00 94.69 94 PRO A C 1
ATOM 746 O O . PRO A 1 94 ? -3.779 0.283 -8.956 1.00 94.69 94 PRO A O 1
ATOM 749 N N . PHE A 1 95 ? -4.345 -0.452 -11.001 1.00 94.75 95 PHE A N 1
ATOM 750 C CA . PHE A 1 95 ? -4.886 -1.743 -10.567 1.00 94.75 95 PHE A CA 1
ATOM 751 C C . PHE A 1 95 ? -3.870 -2.890 -10.645 1.00 94.75 95 PHE A C 1
ATOM 753 O O . PHE A 1 95 ? -4.150 -3.974 -10.139 1.00 94.75 95 PHE A O 1
ATOM 760 N N . ALA A 1 96 ? -2.670 -2.648 -11.186 1.00 93.56 96 ALA A N 1
ATOM 761 C CA . ALA A 1 96 ? -1.674 -3.680 -11.493 1.00 93.56 96 ALA A CA 1
ATOM 762 C C . ALA A 1 96 ? -1.226 -4.551 -10.302 1.00 93.56 96 ALA A C 1
ATOM 764 O O . ALA A 1 96 ? -0.687 -5.634 -10.508 1.00 93.56 96 ALA A O 1
ATOM 765 N N . LEU A 1 97 ? -1.416 -4.089 -9.060 1.00 93.69 97 LEU A N 1
ATOM 766 C CA . LEU A 1 97 ? -1.074 -4.846 -7.847 1.00 93.69 97 LEU A CA 1
ATOM 767 C C . LEU A 1 97 ? -2.249 -5.615 -7.236 1.00 93.69 97 LEU A C 1
ATOM 769 O O . LEU A 1 97 ? -2.045 -6.361 -6.276 1.00 93.69 97 LEU A O 1
ATOM 773 N N . LEU A 1 98 ? -3.468 -5.397 -7.733 1.00 92.75 98 LEU A N 1
ATOM 774 C CA . LEU A 1 98 ? -4.661 -6.106 -7.271 1.00 92.75 98 LEU A CA 1
ATOM 775 C C . LEU A 1 98 ? -4.805 -7.470 -7.951 1.00 92.75 98 LEU A C 1
ATOM 777 O O . LEU A 1 98 ? -5.366 -8.383 -7.355 1.00 92.75 98 LEU A O 1
ATOM 781 N N . GLU A 1 99 ? -4.292 -7.594 -9.172 1.00 90.69 99 GLU A N 1
ATOM 782 C CA . GLU A 1 99 ? -4.267 -8.833 -9.949 1.00 90.69 99 GLU A CA 1
ATOM 783 C C . GLU A 1 99 ? -3.012 -9.654 -9.650 1.00 90.69 99 GLU A C 1
ATOM 785 O O . GLU A 1 99 ? -2.084 -9.164 -9.008 1.00 90.69 99 GLU A O 1
ATOM 790 N N . GLU A 1 100 ? -2.976 -10.896 -10.135 1.00 90.62 100 GLU A N 1
ATOM 791 C CA . GLU A 1 100 ? -1.799 -11.759 -10.058 1.00 90.62 100 GLU A CA 1
ATOM 792 C C . GLU A 1 100 ? -0.567 -11.067 -10.667 1.00 90.62 100 GLU A C 1
ATOM 794 O O . GLU A 1 100 ? -0.591 -10.562 -11.792 1.00 90.62 100 GLU A O 1
ATOM 799 N N . ILE A 1 101 ? 0.545 -11.075 -9.933 1.00 90.62 101 ILE A N 1
ATOM 800 C CA . ILE A 1 101 ? 1.819 -10.532 -10.393 1.00 90.62 101 ILE A CA 1
ATOM 801 C C . ILE A 1 101 ? 2.825 -11.643 -10.689 1.00 90.62 101 ILE A C 1
ATOM 803 O O . ILE A 1 101 ? 2.697 -12.793 -10.279 1.00 90.62 101 ILE A O 1
ATOM 807 N N . ARG A 1 102 ? 3.899 -11.279 -11.393 1.00 90.19 102 ARG A N 1
ATOM 808 C CA . ARG A 1 102 ? 5.099 -12.114 -11.513 1.00 90.19 102 ARG A CA 1
ATOM 809 C C . ARG A 1 102 ? 6.144 -11.591 -10.527 1.00 90.19 102 ARG A C 1
ATOM 811 O O . ARG A 1 102 ? 6.763 -10.57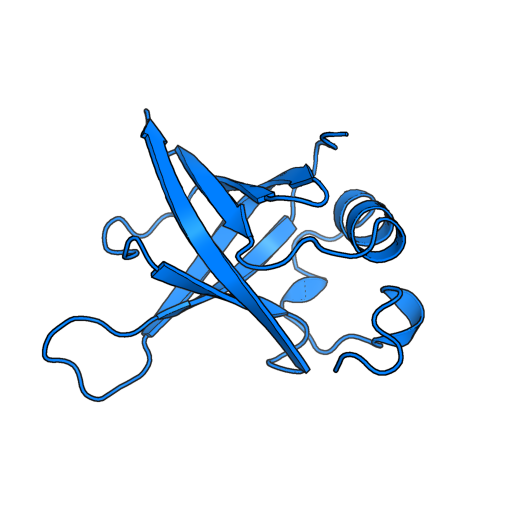9 -10.855 1.00 90.19 102 ARG A O 1
ATOM 818 N N . PRO A 1 103 ? 6.391 -12.240 -9.371 1.00 86.12 103 PRO A N 1
ATOM 819 C CA . PRO A 1 103 ? 7.267 -11.704 -8.318 1.00 86.12 103 PRO A CA 1
ATOM 820 C C . PRO A 1 103 ? 8.654 -11.256 -8.802 1.00 86.12 103 PRO A C 1
ATOM 822 O O . PRO A 1 103 ? 9.176 -10.243 -8.337 1.00 86.12 103 PRO A O 1
ATOM 825 N N . ALA A 1 104 ? 9.211 -11.948 -9.801 1.00 87.31 104 ALA A N 1
ATOM 826 C CA . ALA A 1 104 ? 10.472 -11.589 -10.452 1.00 87.31 104 ALA A CA 1
ATOM 827 C C . ALA A 1 104 ? 10.491 -10.162 -11.029 1.00 87.31 104 ALA A C 1
ATOM 829 O O . ALA A 1 104 ? 11.460 -9.428 -10.850 1.00 87.31 104 ALA A O 1
ATOM 830 N N . LEU A 1 105 ? 9.392 -9.716 -11.648 1.00 87.50 105 LEU A N 1
ATOM 831 C CA . LEU A 1 105 ? 9.287 -8.363 -12.214 1.00 87.50 105 LEU A CA 1
ATOM 832 C C . LEU A 1 105 ? 9.227 -7.270 -11.143 1.00 87.50 105 LEU A C 1
ATOM 834 O O . LEU A 1 105 ? 9.483 -6.106 -11.433 1.00 87.50 105 LEU A O 1
ATOM 838 N N . TYR A 1 106 ? 8.910 -7.653 -9.910 1.00 87.94 106 TYR A N 1
ATOM 839 C CA . TYR A 1 106 ? 8.788 -6.763 -8.765 1.00 87.94 106 TYR A CA 1
ATOM 840 C C . TYR A 1 106 ? 10.010 -6.835 -7.840 1.00 87.94 106 TYR A C 1
ATOM 842 O O . TYR A 1 106 ? 10.016 -6.202 -6.789 1.00 87.94 106 TYR A O 1
ATOM 850 N N . GLY A 1 107 ? 11.054 -7.590 -8.208 1.00 84.88 107 GLY A N 1
ATOM 851 C CA . GLY A 1 107 ? 12.231 -7.788 -7.358 1.00 84.88 107 GLY A CA 1
ATOM 852 C C . GLY A 1 107 ? 11.918 -8.525 -6.051 1.00 84.88 107 GLY A C 1
ATOM 853 O O . GLY A 1 107 ? 12.612 -8.325 -5.058 1.00 84.88 107 GLY A O 1
ATOM 854 N N . LEU A 1 108 ? 10.861 -9.345 -6.047 1.00 82.81 108 LEU A N 1
ATOM 855 C CA . LEU A 1 108 ? 10.397 -10.142 -4.906 1.00 82.81 108 LEU A CA 1
ATOM 856 C C . LEU A 1 108 ? 10.821 -11.618 -5.019 1.00 82.81 108 LEU A C 1
ATOM 858 O O . LEU A 1 108 ? 10.206 -12.500 -4.421 1.00 82.81 108 LEU A O 1
ATOM 862 N N . GLU A 1 109 ? 11.858 -11.912 -5.807 1.00 77.94 109 GLU A N 1
ATOM 863 C CA . GLU A 1 109 ? 12.368 -13.275 -5.982 1.00 77.94 109 GLU A CA 1
ATOM 864 C C . GLU A 1 109 ? 12.784 -13.883 -4.634 1.00 77.94 109 GLU A C 1
ATOM 866 O O . GLU A 1 109 ? 13.560 -13.294 -3.882 1.00 77.94 109 GLU A O 1
ATOM 871 N N . GLY A 1 110 ? 12.242 -15.063 -4.315 1.00 69.44 110 GLY A N 1
ATOM 872 C CA . GLY A 1 110 ? 12.521 -15.770 -3.059 1.00 69.44 110 GLY A CA 1
ATOM 873 C C . GLY A 1 110 ? 11.864 -15.176 -1.804 1.00 69.44 110 GLY A C 1
ATOM 874 O O . GLY A 1 110 ? 12.183 -15.625 -0.704 1.00 69.44 110 GLY A O 1
ATOM 875 N N . LEU A 1 111 ? 10.977 -14.181 -1.946 1.00 61.59 111 LEU A N 1
ATOM 876 C CA . LEU A 1 111 ? 10.243 -13.538 -0.842 1.00 61.59 111 LEU A CA 1
ATOM 877 C C . LEU A 1 111 ? 8.721 -13.764 -0.884 1.00 61.59 111 LEU A C 1
ATOM 879 O O . LEU A 1 111 ? 8.048 -13.397 0.083 1.00 61.59 111 LEU A O 1
ATOM 883 N N . ALA A 1 112 ? 8.207 -14.318 -1.987 1.00 55.28 112 ALA A N 1
ATOM 884 C CA . ALA A 1 112 ? 6.812 -14.722 -2.172 1.00 55.28 112 ALA A CA 1
ATOM 885 C C . ALA A 1 112 ? 6.594 -16.178 -1.737 1.00 55.28 112 ALA A C 1
ATOM 887 O O . ALA A 1 112 ? 7.479 -17.013 -2.044 1.00 55.28 112 ALA A O 1
#

Sequence (112 aa):
MRRSCNVLVHVLFTLKGVRQVSQAQLRVLDISESGLMATSHRSDIPDHFFISIGDHQYHIGCAVVHRENGVLHVRFIREQPTVFINVFASLADPFALLEEIRPALYGLEGLA

Radius of gyration: 13.22 Å; chains: 1; bounding box: 30×31×33 Å

pLDDT: mean 92.54, std 7.6, range [55.28, 98.5]

Foldseek 3Di:
DKFAAWAKWKKWDDDVPDPDIDIFIWTFGIDDQFWTKTAGPDPRDDQWIWTAFFCNPDTWTWGFPDDDPRMTTITTPGGDDPQLRVLRRPDPDRCNGVHHDDCVNNVCVPVD